Protein AF-A0AAV3B5U8-F1 (afdb_monomer_lite)

Secondary structure (DSSP, 8-state):
-HHHHHHHHHHHHHHTT-S-HHHHHHTS-HHHHHHHHHHTTTS--HHHHHHHHHHHHHHHHHHHHH--TT--GGGG-SSS---------HHHHHHHHHT-TTPPEEPTTS-EE-----------TTSS--

pLDDT: mean 79.61, std 17.75, range [38.69, 97.19]

Foldseek 3Di:
DVVVVVVVLCLVCVLVVHPDSPVVVVPDDPVRVVVVVVVCVPDPRPLVVVQLVQLVVVQVVVCVPPVDPPDDSQCSGPPNNPDPPPPDPVVVVVVVVVPDPPDFDADPVRHTDDPDDDDPDDPDPPVPDD

Sequence (130 aa):
MFDGELSFALKLAREMGRPDWRAMLAGMSSTEYADWHRFYSTHYFHDVLLDMHFSGLTYTVLSLFFSDPGMHPLDFSLLNRREADEEPEDDVLMQKAAGLAGGVRFGPDGNEVIPASPDVADMTEDDVML

InterPro domains:
  IPR009350 Minor tail T [PF06223] (29-104)
  IPR009350 Minor tail T [TIGR01715] (5-110)
  IPR043704 Tail assembly protein GT [MF_04134] (24-109)

Organism: NCBI:txid373665

Structure (mmCIF, N/CA/C/O backbone):
data_AF-A0AAV3B5U8-F1
#
_entry.id   AF-A0AAV3B5U8-F1
#
loop_
_atom_site.group_PDB
_atom_site.id
_atom_site.type_symbol
_atom_site.label_atom_id
_atom_site.label_alt_id
_atom_site.label_comp_id
_atom_site.label_asym_id
_atom_site.label_entity_id
_atom_site.label_seq_id
_atom_site.pdbx_PDB_ins_code
_atom_site.Cartn_x
_atom_site.Cartn_y
_atom_site.Cartn_z
_atom_site.occupancy
_atom_site.B_iso_or_equiv
_atom_site.auth_seq_id
_atom_site.auth_comp_id
_atom_site.auth_asym_id
_atom_site.auth_atom_id
_atom_site.pdbx_PDB_model_num
ATOM 1 N N . MET A 1 1 ? -2.042 -17.313 -9.939 1.00 46.88 1 MET A N 1
ATOM 2 C CA . MET A 1 1 ? -0.580 -17.413 -9.714 1.00 46.88 1 MET A CA 1
ATOM 3 C C . MET A 1 1 ? 0.142 -16.110 -10.063 1.00 46.88 1 MET A C 1
ATOM 5 O O . MET A 1 1 ? 0.890 -15.639 -9.226 1.00 46.88 1 MET A O 1
ATOM 9 N N . PHE A 1 2 ? -0.129 -15.479 -11.216 1.00 52.94 2 PHE A N 1
ATOM 10 C CA . PHE A 1 2 ? 0.544 -14.234 -11.648 1.00 52.94 2 PHE A CA 1
ATOM 11 C C . PHE A 1 2 ? 0.200 -12.952 -10.861 1.00 52.94 2 PHE A C 1
ATOM 13 O O . PHE A 1 2 ? 0.948 -11.982 -10.927 1.00 52.94 2 PHE A O 1
ATOM 20 N N . ASP A 1 3 ? -0.898 -12.939 -10.103 1.00 70.12 3 ASP A N 1
ATOM 21 C CA . ASP A 1 3 ? -1.348 -11.749 -9.359 1.00 70.12 3 ASP A CA 1
ATOM 22 C C . ASP A 1 3 ? -0.384 -11.361 -8.212 1.00 70.12 3 ASP A C 1
ATOM 24 O O . ASP A 1 3 ? -0.079 -10.192 -7.964 1.00 70.12 3 ASP A O 1
ATOM 28 N N . GLY A 1 4 ? 0.211 -12.367 -7.559 1.00 84.44 4 GLY A N 1
ATOM 29 C CA . GLY A 1 4 ? 1.173 -12.162 -6.470 1.00 84.44 4 GLY A CA 1
ATOM 30 C C . GLY A 1 4 ? 2.503 -11.552 -6.929 1.00 84.44 4 GLY A C 1
ATOM 31 O O . GLY A 1 4 ? 3.045 -10.675 -6.263 1.00 84.44 4 GLY A O 1
ATOM 32 N N . GLU A 1 5 ? 3.020 -11.969 -8.087 1.00 91.69 5 GLU A N 1
ATOM 33 C CA . GLU A 1 5 ? 4.291 -11.445 -8.607 1.00 91.69 5 GLU A CA 1
ATOM 34 C C . GLU A 1 5 ? 4.150 -10.021 -9.143 1.00 91.69 5 GLU A C 1
ATOM 36 O O . GLU A 1 5 ? 5.004 -9.173 -8.880 1.00 91.69 5 GLU A O 1
ATOM 41 N N . LEU A 1 6 ? 3.058 -9.734 -9.859 1.00 91.62 6 LEU A N 1
ATOM 42 C CA . LEU A 1 6 ? 2.796 -8.388 -10.361 1.00 91.62 6 LEU A CA 1
ATOM 43 C C . LEU A 1 6 ? 2.601 -7.401 -9.206 1.00 91.62 6 LEU A C 1
ATOM 45 O O . LEU A 1 6 ? 3.189 -6.319 -9.212 1.00 91.62 6 LEU A O 1
ATOM 49 N N . SER A 1 7 ? 1.812 -7.775 -8.196 1.00 89.75 7 SER A N 1
ATOM 50 C CA . SER A 1 7 ? 1.604 -6.928 -7.018 1.00 89.75 7 SER A CA 1
ATOM 51 C C . SER A 1 7 ? 2.902 -6.686 -6.243 1.00 89.75 7 SER A C 1
ATOM 53 O O . SER A 1 7 ? 3.145 -5.559 -5.806 1.00 89.75 7 SER A O 1
ATOM 55 N N . PHE A 1 8 ? 3.778 -7.690 -6.129 1.00 93.00 8 PHE A N 1
ATOM 56 C CA . PHE A 1 8 ? 5.111 -7.511 -5.556 1.00 93.00 8 PHE A CA 1
ATOM 57 C C . PHE A 1 8 ? 5.961 -6.530 -6.374 1.00 93.00 8 PHE A C 1
ATOM 59 O O . PHE A 1 8 ? 6.506 -5.580 -5.811 1.00 93.00 8 PHE A O 1
ATOM 66 N N . ALA A 1 9 ? 6.033 -6.703 -7.696 1.00 94.25 9 ALA A N 1
ATOM 67 C CA . ALA A 1 9 ? 6.808 -5.826 -8.571 1.00 94.25 9 ALA A CA 1
ATOM 68 C C . ALA A 1 9 ? 6.333 -4.365 -8.512 1.00 94.25 9 ALA A C 1
ATOM 70 O O . ALA A 1 9 ? 7.154 -3.447 -8.491 1.00 94.25 9 ALA A O 1
ATOM 71 N N . LEU A 1 10 ? 5.017 -4.142 -8.438 1.00 92.56 10 LEU A N 1
ATOM 72 C CA . LEU A 1 10 ? 4.430 -2.812 -8.272 1.00 92.56 10 LEU A CA 1
ATOM 73 C C . LEU A 1 10 ? 4.788 -2.189 -6.914 1.00 92.56 10 LEU A C 1
ATOM 75 O O . LEU A 1 10 ? 5.186 -1.023 -6.863 1.00 92.56 10 LEU A O 1
ATOM 79 N N . LYS A 1 11 ? 4.696 -2.961 -5.821 1.00 92.50 11 LYS A N 1
ATOM 80 C CA . LYS A 1 11 ? 5.088 -2.503 -4.476 1.00 92.50 11 LYS A CA 1
ATOM 81 C C . LYS A 1 11 ? 6.571 -2.140 -4.424 1.00 92.50 11 LYS A C 1
ATOM 83 O O . LYS A 1 11 ? 6.906 -1.055 -3.954 1.00 92.50 11 LYS A O 1
ATOM 88 N N . LEU A 1 12 ? 7.429 -2.992 -4.985 1.00 95.25 12 LEU A N 1
ATOM 89 C CA . LEU A 1 12 ? 8.869 -2.764 -5.071 1.00 95.25 12 LEU A CA 1
ATOM 90 C C . LEU A 1 12 ? 9.210 -1.530 -5.916 1.00 95.25 12 LEU A C 1
ATOM 92 O O . LEU A 1 12 ? 10.042 -0.724 -5.513 1.00 95.25 12 LEU A O 1
ATOM 96 N N . ALA A 1 13 ? 8.543 -1.331 -7.056 1.00 94.88 13 ALA A N 1
ATOM 97 C CA . ALA A 1 13 ? 8.769 -0.157 -7.898 1.00 94.88 13 ALA A CA 1
ATOM 98 C C . ALA A 1 13 ? 8.460 1.148 -7.168 1.00 94.88 13 ALA A C 1
ATOM 100 O O . ALA A 1 13 ? 9.267 2.082 -7.188 1.00 94.88 13 ALA A O 1
ATOM 101 N N . ARG A 1 14 ? 7.334 1.187 -6.453 1.00 92.25 14 ARG A N 1
ATOM 102 C CA . ARG A 1 14 ? 6.967 2.345 -5.642 1.00 92.25 14 ARG A CA 1
ATOM 103 C C . ARG A 1 14 ? 7.952 2.578 -4.495 1.00 92.25 14 ARG A C 1
ATOM 105 O O . ARG A 1 14 ? 8.320 3.724 -4.264 1.00 92.25 14 ARG A O 1
ATOM 112 N N . GLU A 1 15 ? 8.406 1.521 -3.825 1.00 94.88 15 GLU A N 1
ATOM 113 C CA . GLU A 1 15 ? 9.418 1.600 -2.761 1.00 94.88 15 GLU A CA 1
ATOM 114 C C . GLU A 1 15 ? 10.736 2.214 -3.266 1.00 94.88 15 GLU A C 1
ATOM 116 O O . GLU A 1 15 ? 11.355 3.032 -2.592 1.00 94.88 15 GLU A O 1
ATOM 121 N N . MET A 1 16 ? 11.119 1.897 -4.506 1.00 93.12 16 MET A N 1
ATOM 122 C CA . MET A 1 16 ? 12.298 2.453 -5.182 1.00 93.12 16 MET A CA 1
ATOM 123 C C . MET A 1 16 ? 12.061 3.846 -5.799 1.00 93.12 16 MET A C 1
ATOM 125 O O . MET A 1 16 ? 12.936 4.374 -6.492 1.00 93.12 16 MET A O 1
ATOM 129 N N . GLY A 1 17 ? 10.874 4.437 -5.616 1.00 92.25 17 GLY A N 1
ATOM 130 C CA . GLY A 1 1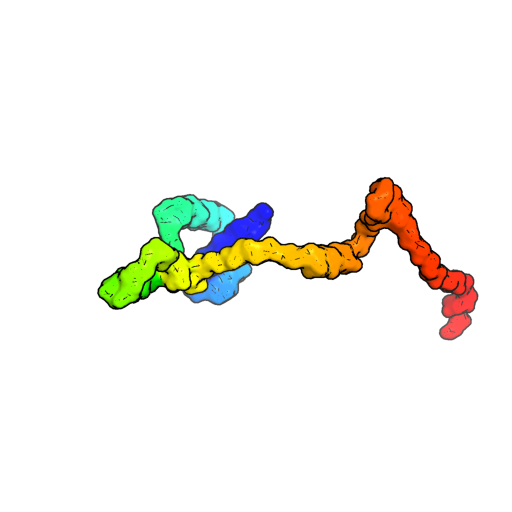7 ? 10.499 5.726 -6.205 1.00 92.25 17 GLY A CA 1
ATOM 131 C C . GLY A 1 17 ? 10.409 5.708 -7.737 1.00 92.25 17 GLY A C 1
ATOM 132 O O . GLY A 1 17 ? 10.601 6.740 -8.381 1.00 92.25 17 GLY A O 1
ATOM 133 N N . ARG A 1 18 ? 10.164 4.538 -8.341 1.00 93.31 18 ARG A N 1
ATOM 134 C CA . ARG A 1 18 ? 10.069 4.343 -9.793 1.00 93.31 18 ARG A CA 1
ATOM 135 C C . ARG A 1 18 ? 8.600 4.175 -10.212 1.00 93.31 18 ARG A C 1
ATOM 137 O O . ARG A 1 18 ? 7.980 3.193 -9.813 1.00 93.31 18 ARG A O 1
ATOM 144 N N . PRO A 1 19 ? 8.040 5.067 -11.050 1.00 88.38 19 PRO A N 1
ATOM 145 C CA . PRO A 1 19 ? 6.674 4.901 -11.556 1.00 88.38 19 PRO A CA 1
ATOM 146 C C . PRO A 1 19 ? 6.559 3.752 -12.576 1.00 88.38 19 PRO A C 1
ATOM 148 O O . PRO A 1 19 ? 5.531 3.083 -12.641 1.00 88.38 19 PRO A O 1
ATOM 151 N N . ASP A 1 20 ? 7.631 3.473 -13.327 1.00 93.94 20 ASP A N 1
ATOM 152 C CA . ASP A 1 20 ? 7.651 2.449 -14.375 1.00 93.94 20 ASP A CA 1
ATOM 153 C C . ASP A 1 20 ? 8.268 1.131 -13.882 1.00 93.94 20 ASP A C 1
ATOM 155 O O . ASP A 1 20 ? 9.463 0.867 -14.057 1.00 93.94 20 ASP A O 1
ATOM 159 N N . TRP A 1 21 ? 7.436 0.256 -13.306 1.00 94.00 21 TRP A N 1
ATOM 160 C CA . TRP A 1 21 ? 7.876 -1.050 -12.790 1.00 94.00 21 TRP A CA 1
ATOM 161 C C . TRP A 1 21 ? 8.524 -1.935 -13.868 1.00 94.00 21 TRP A C 1
ATOM 163 O O . TRP A 1 21 ? 9.491 -2.639 -13.594 1.00 94.00 21 TRP A O 1
ATOM 173 N N . ARG A 1 22 ? 8.049 -1.857 -15.120 1.00 95.19 22 ARG A N 1
ATOM 174 C CA . ARG A 1 22 ? 8.594 -2.633 -16.250 1.00 95.19 22 ARG A CA 1
ATOM 175 C C . ARG A 1 22 ? 10.036 -2.250 -16.565 1.00 95.19 22 ARG A C 1
ATOM 177 O O . ARG A 1 22 ? 10.869 -3.125 -16.773 1.00 95.19 22 ARG A O 1
ATOM 184 N N . ALA A 1 23 ? 10.324 -0.949 -16.601 1.00 94.88 23 ALA A N 1
ATOM 185 C CA . ALA A 1 23 ? 11.668 -0.441 -16.858 1.00 94.88 23 ALA A CA 1
ATOM 186 C C . ALA A 1 23 ? 12.607 -0.746 -15.683 1.00 94.88 23 ALA A C 1
ATOM 188 O O . ALA A 1 23 ? 13.763 -1.098 -15.903 1.00 94.88 23 ALA A O 1
ATOM 189 N N . MET A 1 24 ? 12.096 -0.673 -14.447 1.00 94.88 24 MET A N 1
ATOM 190 C CA . MET A 1 24 ? 12.838 -1.104 -13.262 1.00 94.88 24 MET A CA 1
ATOM 191 C C . MET A 1 24 ? 13.232 -2.582 -13.357 1.00 94.88 24 MET A C 1
ATOM 193 O O . MET A 1 24 ? 14.408 -2.894 -13.206 1.00 94.88 24 MET A O 1
ATOM 197 N N . LEU A 1 25 ? 12.282 -3.477 -13.652 1.00 94.50 25 LEU A N 1
ATOM 198 C CA . LEU A 1 25 ? 12.569 -4.908 -13.769 1.00 94.50 25 LEU A CA 1
ATOM 199 C C . LEU A 1 25 ? 13.513 -5.224 -14.930 1.00 94.50 25 LEU A C 1
ATOM 201 O O . LEU A 1 25 ? 14.398 -6.054 -14.775 1.00 94.50 25 LEU A O 1
ATOM 205 N N . ALA A 1 26 ? 13.365 -4.554 -16.075 1.00 94.69 26 ALA A N 1
ATOM 206 C CA . ALA A 1 26 ? 14.257 -4.755 -17.218 1.00 94.69 26 ALA A CA 1
ATOM 207 C C . ALA A 1 26 ? 15.717 -4.369 -16.914 1.00 94.69 26 ALA A C 1
ATOM 209 O O . ALA A 1 26 ? 16.634 -4.914 -17.523 1.00 94.69 26 ALA A O 1
ATOM 210 N N . GLY A 1 27 ? 15.930 -3.429 -15.988 1.00 93.00 27 GLY A N 1
ATOM 211 C CA . GLY A 1 27 ? 17.257 -3.033 -15.515 1.00 93.00 27 GLY A CA 1
ATOM 212 C C . GLY A 1 27 ? 17.786 -3.855 -14.336 1.00 93.00 27 GLY A C 1
ATOM 213 O O . GLY A 1 27 ? 18.941 -3.673 -13.964 1.00 93.00 27 GLY A O 1
ATOM 214 N N . MET A 1 28 ? 16.967 -4.730 -13.747 1.00 95.00 28 MET A N 1
ATOM 215 C CA . MET A 1 28 ? 17.298 -5.516 -12.561 1.00 95.00 28 MET A CA 1
ATOM 216 C C . MET A 1 28 ? 17.696 -6.938 -12.960 1.00 95.00 28 MET A C 1
ATOM 218 O O . MET A 1 28 ? 17.059 -7.571 -13.802 1.00 95.00 28 MET A O 1
ATOM 222 N N . SER A 1 29 ? 18.753 -7.469 -12.345 1.00 96.00 29 SER A N 1
ATOM 223 C CA . SER A 1 29 ? 19.116 -8.874 -12.564 1.00 96.00 29 SER A CA 1
ATOM 224 C C . SER A 1 29 ? 18.115 -9.815 -11.881 1.00 96.00 29 SER A C 1
ATOM 226 O O . SER A 1 29 ? 17.509 -9.470 -10.866 1.00 96.00 29 SER A O 1
ATOM 228 N N . SER A 1 30 ? 17.957 -11.039 -12.392 1.00 93.00 30 SER A N 1
ATOM 229 C CA . SER A 1 30 ? 17.057 -12.027 -11.777 1.00 93.00 30 SER A CA 1
ATOM 230 C C . SER A 1 30 ? 17.468 -12.403 -10.349 1.00 93.00 30 SER A C 1
ATOM 232 O O . SER A 1 30 ? 16.604 -12.643 -9.509 1.00 93.00 30 SER A O 1
ATOM 234 N N . THR A 1 31 ? 18.772 -12.419 -10.056 1.00 96.38 31 THR A N 1
ATOM 235 C CA . THR A 1 31 ? 19.304 -12.651 -8.705 1.00 96.38 31 THR A CA 1
ATOM 236 C C . THR A 1 31 ? 18.966 -11.503 -7.767 1.00 96.38 31 THR A C 1
ATOM 238 O O . THR A 1 31 ? 18.498 -11.746 -6.664 1.00 96.38 31 THR A O 1
ATOM 241 N N . GLU A 1 32 ? 19.116 -10.260 -8.227 1.00 96.25 32 GLU A N 1
ATOM 242 C CA . GLU A 1 32 ? 18.763 -9.078 -7.436 1.00 96.25 32 GLU A CA 1
ATOM 243 C C . GLU A 1 32 ? 17.261 -9.041 -7.126 1.00 96.25 32 GLU A C 1
ATOM 245 O O . GLU A 1 32 ? 16.867 -8.797 -5.989 1.00 96.25 32 GLU A O 1
ATOM 250 N N . TYR A 1 33 ? 16.408 -9.363 -8.101 1.00 94.88 33 TYR A N 1
ATOM 251 C CA . TYR A 1 33 ? 14.968 -9.466 -7.869 1.00 94.88 33 TYR A CA 1
ATOM 252 C C . TYR A 1 33 ? 14.616 -10.564 -6.848 1.00 94.88 33 TYR A C 1
ATOM 254 O O . TYR A 1 33 ? 13.790 -10.348 -5.959 1.00 94.88 33 TYR A O 1
ATOM 262 N N . ALA A 1 34 ? 15.268 -11.728 -6.930 1.00 95.06 34 ALA A N 1
ATOM 263 C CA . ALA A 1 34 ? 15.086 -12.808 -5.961 1.00 95.06 34 ALA A CA 1
ATOM 264 C C . ALA A 1 34 ? 15.560 -12.414 -4.548 1.00 95.06 34 ALA A C 1
ATOM 266 O O . ALA A 1 34 ? 14.915 -12.771 -3.558 1.00 95.06 34 ALA A O 1
ATOM 267 N N . ASP A 1 35 ? 16.640 -11.639 -4.445 1.00 97.19 35 ASP A N 1
ATOM 268 C CA . ASP A 1 35 ? 17.132 -11.111 -3.174 1.00 97.19 35 ASP A CA 1
ATOM 269 C C . ASP A 1 35 ? 16.132 -10.132 -2.551 1.00 97.19 35 ASP A C 1
ATOM 271 O O . ASP A 1 35 ? 15.828 -10.247 -1.361 1.00 97.19 35 ASP A O 1
ATOM 275 N N . TRP A 1 36 ? 15.534 -9.235 -3.345 1.00 96.25 36 TRP A N 1
ATOM 276 C CA . TRP A 1 36 ? 14.453 -8.363 -2.873 1.00 96.25 36 TRP A CA 1
ATOM 277 C C . TRP A 1 36 ? 13.244 -9.159 -2.386 1.00 96.25 36 TRP A C 1
ATOM 279 O O . TRP A 1 36 ? 12.684 -8.846 -1.334 1.00 96.25 36 TRP A O 1
ATOM 289 N N . HIS A 1 37 ? 12.867 -10.220 -3.100 1.00 94.69 37 HIS A N 1
ATOM 290 C CA . HIS A 1 37 ? 11.782 -11.103 -2.678 1.00 94.69 37 HIS A CA 1
ATOM 291 C C . HIS A 1 37 ? 12.081 -11.766 -1.325 1.00 94.69 37 HIS A C 1
ATOM 293 O O . HIS A 1 37 ? 11.211 -11.863 -0.458 1.00 94.69 37 HIS A O 1
ATOM 299 N N . ARG A 1 38 ? 13.330 -12.191 -1.099 1.00 95.69 38 ARG A N 1
ATOM 300 C CA . ARG A 1 38 ? 13.759 -12.737 0.192 1.00 95.69 38 ARG A CA 1
ATOM 301 C C . ARG A 1 38 ? 13.765 -11.667 1.281 1.00 95.69 38 ARG A C 1
ATOM 303 O O . ARG A 1 38 ? 13.298 -11.938 2.383 1.00 95.69 38 ARG A O 1
ATOM 310 N N . PHE A 1 39 ? 14.248 -10.465 0.986 1.00 96.12 39 PHE A N 1
ATOM 311 C CA . PHE A 1 39 ? 14.297 -9.353 1.933 1.00 96.12 39 PHE A CA 1
ATOM 312 C C . PHE A 1 39 ? 12.896 -8.968 2.433 1.00 96.12 39 PHE A C 1
ATOM 314 O O . PHE A 1 39 ? 12.655 -8.946 3.641 1.00 96.12 39 PHE A O 1
ATOM 321 N N . TYR A 1 40 ? 11.948 -8.758 1.520 1.00 94.81 40 TYR A N 1
ATOM 322 C CA . TYR A 1 40 ? 10.571 -8.369 1.849 1.00 94.81 40 TYR A CA 1
ATOM 323 C C . TYR A 1 40 ? 9.681 -9.528 2.327 1.00 94.81 40 TYR A C 1
ATOM 325 O O . TYR A 1 40 ? 8.517 -9.319 2.651 1.00 94.81 40 TYR A O 1
ATOM 333 N N . SER A 1 41 ? 10.217 -10.747 2.452 1.00 91.50 41 SER A N 1
ATOM 334 C CA . SER A 1 41 ? 9.522 -11.831 3.162 1.00 91.50 41 SER A CA 1
ATOM 335 C C . SER A 1 41 ? 9.467 -11.614 4.680 1.00 91.50 41 SER A C 1
ATOM 337 O O . SER A 1 41 ? 8.582 -12.143 5.348 1.00 91.50 41 SER A O 1
ATOM 339 N N . THR A 1 42 ? 10.397 -10.822 5.227 1.00 94.25 42 THR A N 1
ATOM 340 C CA . THR A 1 42 ? 10.472 -10.490 6.661 1.00 94.25 42 THR A CA 1
ATOM 341 C C . THR A 1 42 ? 10.415 -8.990 6.936 1.00 94.25 42 THR A C 1
ATOM 343 O O . THR A 1 42 ? 10.356 -8.587 8.095 1.00 94.25 42 THR A O 1
ATOM 346 N N . HIS A 1 43 ? 10.465 -8.164 5.893 1.00 93.88 43 HIS A N 1
ATOM 347 C CA . HIS A 1 43 ? 10.381 -6.712 5.987 1.00 93.88 43 HIS A CA 1
ATOM 348 C C . HIS A 1 43 ? 9.101 -6.240 5.315 1.00 93.88 43 HIS A C 1
ATOM 350 O O . HIS A 1 43 ? 8.733 -6.722 4.248 1.00 93.88 43 HIS A O 1
ATOM 356 N N . TYR A 1 44 ? 8.435 -5.276 5.936 1.00 91.81 44 TYR A N 1
ATOM 357 C CA . TYR A 1 44 ? 7.258 -4.655 5.352 1.00 91.81 44 TYR A CA 1
ATOM 358 C C . TYR A 1 44 ? 7.669 -3.519 4.414 1.00 91.81 44 TYR A C 1
ATOM 360 O O . TYR A 1 44 ? 8.621 -2.790 4.695 1.00 91.81 44 TYR A O 1
ATOM 368 N N . PHE A 1 45 ? 6.927 -3.361 3.317 1.00 94.31 45 PHE A N 1
ATOM 369 C CA . PHE A 1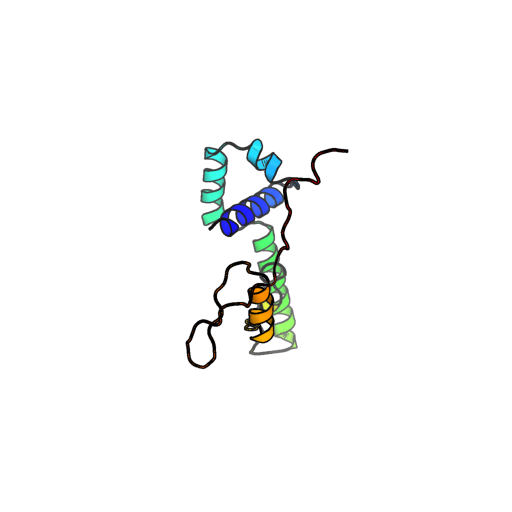 45 ? 7.013 -2.166 2.478 1.00 94.31 45 PHE A CA 1
ATOM 370 C C . PHE A 1 45 ? 6.591 -0.924 3.268 1.00 94.31 45 PHE A C 1
ATOM 372 O O . PHE A 1 45 ? 5.771 -1.004 4.193 1.00 94.31 45 PHE A O 1
ATOM 379 N N . HIS A 1 46 ? 7.145 0.231 2.902 1.00 93.81 46 HIS A N 1
ATOM 380 C CA . HIS A 1 46 ? 6.952 1.463 3.657 1.00 93.81 46 HIS A CA 1
ATOM 381 C C . HIS A 1 46 ? 5.487 1.909 3.704 1.00 93.81 46 HIS A C 1
ATOM 383 O O . HIS A 1 46 ? 4.998 2.354 4.740 1.00 93.81 46 HIS A O 1
ATOM 389 N N . ASP A 1 47 ? 4.763 1.753 2.601 1.00 90.88 47 ASP A N 1
ATOM 390 C CA . ASP A 1 47 ? 3.350 2.110 2.519 1.00 90.88 47 ASP A CA 1
ATOM 391 C C . ASP A 1 47 ? 2.475 1.244 3.433 1.00 90.88 47 ASP A C 1
ATOM 393 O O . ASP A 1 47 ? 1.573 1.766 4.079 1.00 90.88 47 ASP A O 1
ATOM 397 N N . VAL A 1 48 ? 2.769 -0.056 3.531 1.00 91.00 48 VAL A N 1
ATOM 398 C CA . VAL A 1 48 ? 2.042 -0.991 4.397 1.00 91.00 48 VAL A CA 1
ATOM 399 C C . VAL A 1 48 ? 2.266 -0.631 5.864 1.00 91.00 48 VAL A C 1
ATOM 401 O O . VAL A 1 48 ? 1.322 -0.626 6.652 1.00 91.00 48 VAL A O 1
ATOM 404 N N . LEU A 1 49 ? 3.502 -0.275 6.230 1.00 93.06 49 LEU A N 1
ATOM 405 C CA . LEU A 1 49 ? 3.821 0.216 7.572 1.00 93.06 49 LEU A CA 1
ATOM 406 C C . LEU A 1 49 ? 3.075 1.514 7.884 1.00 93.06 49 LEU A C 1
ATOM 408 O O . LEU A 1 49 ? 2.454 1.624 8.941 1.00 93.06 49 LEU A O 1
ATOM 412 N N . LEU A 1 50 ? 3.117 2.490 6.972 1.00 94.25 50 LEU A N 1
ATOM 413 C CA . LEU A 1 50 ? 2.414 3.761 7.140 1.00 94.25 50 LEU A CA 1
ATOM 414 C C . LEU A 1 50 ? 0.910 3.563 7.299 1.00 94.25 50 LEU A C 1
ATOM 416 O O . LEU A 1 50 ? 0.310 4.182 8.174 1.00 94.25 50 LEU A O 1
ATOM 420 N N . ASP A 1 51 ? 0.316 2.692 6.491 1.00 94.25 51 ASP A N 1
ATOM 421 C CA . ASP A 1 51 ? -1.106 2.394 6.555 1.00 94.25 51 ASP A CA 1
ATOM 422 C C . ASP A 1 51 ? -1.496 1.740 7.884 1.00 94.25 51 ASP A C 1
ATOM 424 O O . ASP A 1 51 ? -2.461 2.160 8.516 1.00 94.25 51 ASP A O 1
ATOM 428 N N . MET A 1 52 ? -0.696 0.788 8.372 1.00 94.19 52 MET A N 1
ATOM 429 C CA . MET A 1 52 ? -0.899 0.174 9.687 1.00 94.19 52 MET A CA 1
ATOM 430 C C . MET A 1 52 ? -0.806 1.205 10.822 1.00 94.19 52 MET A C 1
ATOM 432 O O . MET A 1 52 ? -1.603 1.180 11.762 1.00 94.19 52 MET A O 1
ATOM 436 N N . HIS A 1 53 ? 0.161 2.123 10.752 1.00 95.38 53 HIS A N 1
ATOM 437 C CA . HIS A 1 53 ? 0.300 3.189 11.742 1.00 95.38 53 HIS A CA 1
ATOM 438 C C . HIS A 1 53 ? -0.863 4.179 11.683 1.00 95.3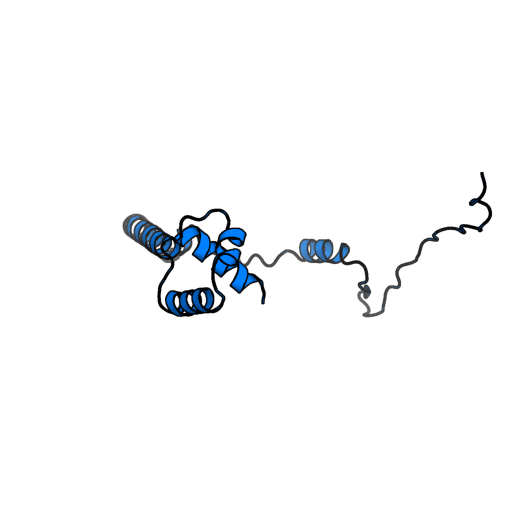8 53 HIS A C 1
ATOM 440 O O . HIS A 1 53 ? -1.387 4.563 12.728 1.00 95.38 53 HIS A O 1
ATOM 446 N N . PHE A 1 54 ? -1.282 4.572 10.481 1.00 96.00 54 PHE A N 1
ATOM 447 C CA . PHE A 1 54 ? -2.420 5.457 10.268 1.00 96.00 54 PHE A CA 1
ATOM 448 C C . PHE A 1 54 ? -3.715 4.838 10.798 1.00 96.00 54 PHE A C 1
ATOM 450 O O . PHE A 1 54 ? -4.440 5.471 11.571 1.00 96.00 54 PHE A O 1
ATOM 457 N N . SER A 1 55 ? -3.985 3.590 10.426 1.00 95.62 55 SER A N 1
ATOM 458 C CA . SER A 1 55 ? -5.210 2.892 10.791 1.00 95.62 55 SER A CA 1
ATOM 459 C C . SER A 1 55 ? -5.267 2.611 12.295 1.00 95.62 55 SER A C 1
ATOM 461 O O . SER A 1 55 ? -6.273 2.898 12.945 1.00 95.62 55 SER A O 1
ATOM 463 N N . GLY A 1 56 ? -4.148 2.179 12.890 1.00 94.62 56 GLY A N 1
ATOM 464 C CA . GLY A 1 56 ? -4.011 1.994 14.333 1.00 94.62 56 GLY A CA 1
ATOM 465 C C . GLY A 1 56 ? -4.177 3.297 15.116 1.00 94.62 56 GLY A C 1
ATOM 466 O O . GLY A 1 56 ? -4.885 3.331 16.124 1.00 94.62 56 GLY A O 1
ATOM 467 N N . LEU A 1 57 ? -3.586 4.397 14.644 1.00 96.12 57 LEU A N 1
ATOM 468 C CA . LEU A 1 57 ? -3.754 5.705 15.277 1.00 96.12 57 LEU A CA 1
ATOM 469 C C . LEU A 1 57 ? -5.211 6.173 15.202 1.00 96.12 57 LEU A C 1
ATOM 471 O O . LEU A 1 57 ? -5.776 6.578 16.213 1.00 96.12 57 LEU A O 1
ATOM 475 N N . THR A 1 58 ? -5.849 6.054 14.041 1.00 95.00 58 THR A N 1
ATOM 476 C CA . THR A 1 58 ? -7.256 6.435 13.852 1.00 95.00 58 THR A CA 1
ATOM 477 C C . THR A 1 58 ? -8.175 5.629 14.766 1.00 95.00 58 THR A C 1
ATOM 479 O O . THR A 1 58 ? -8.996 6.200 15.485 1.00 95.00 58 THR A O 1
ATOM 482 N N . TYR A 1 59 ? -7.965 4.313 14.820 1.00 94.75 59 TYR A N 1
ATOM 483 C CA . TYR A 1 59 ? -8.683 3.417 15.718 1.00 94.75 59 TYR A CA 1
ATOM 484 C C . TYR A 1 59 ? -8.520 3.814 17.183 1.00 94.75 59 TYR A C 1
ATOM 486 O O . TYR A 1 59 ? -9.514 3.924 17.896 1.00 94.75 59 TYR A O 1
ATOM 494 N N . THR A 1 60 ? -7.291 4.056 17.648 1.00 94.69 60 THR A N 1
ATOM 495 C CA . THR A 1 60 ? -7.059 4.432 19.053 1.00 94.69 60 THR A CA 1
ATOM 496 C C . THR A 1 60 ? -7.740 5.750 19.408 1.00 94.69 60 THR A C 1
ATOM 498 O O . THR A 1 60 ? -8.398 5.823 20.443 1.00 94.69 60 THR A O 1
ATOM 501 N N . VAL A 1 61 ? -7.660 6.762 18.537 1.00 94.81 61 VAL A N 1
ATOM 502 C CA . VAL A 1 61 ? -8.330 8.054 18.740 1.00 94.81 61 VAL A CA 1
ATOM 503 C C . VAL A 1 61 ? -9.843 7.874 18.822 1.00 94.81 61 VAL A C 1
ATOM 505 O O . VAL A 1 61 ? -10.454 8.344 19.776 1.00 94.81 61 VAL A O 1
ATOM 508 N N . LEU A 1 62 ? -10.458 7.168 17.872 1.00 93.88 62 LEU A N 1
ATOM 509 C CA . LEU A 1 62 ? -11.912 6.985 17.850 1.00 93.88 62 LEU A CA 1
ATOM 510 C C . LEU A 1 62 ? -12.406 6.069 18.976 1.00 93.88 62 LEU A C 1
ATOM 512 O O . LEU A 1 62 ? -13.478 6.314 19.529 1.00 93.88 62 LEU A O 1
ATOM 516 N N . SER A 1 63 ? -11.607 5.082 19.390 1.00 92.25 63 SER A N 1
ATOM 517 C CA . SER A 1 63 ? -11.963 4.158 20.478 1.00 92.25 63 SER A CA 1
ATOM 518 C C . SER A 1 63 ? -12.163 4.903 21.793 1.00 92.25 63 SER A C 1
ATOM 520 O O . SER A 1 63 ? -13.060 4.564 22.562 1.00 92.25 63 SER A O 1
ATOM 522 N N . LEU A 1 64 ? -11.366 5.952 22.027 1.00 92.44 64 LEU A N 1
ATOM 523 C CA . LEU A 1 64 ? -11.468 6.796 23.219 1.00 92.44 64 LEU A CA 1
ATOM 524 C C . LEU A 1 64 ? -12.799 7.558 23.297 1.00 92.44 64 LEU A C 1
ATOM 526 O O . LEU A 1 64 ? -13.262 7.838 24.400 1.00 92.44 64 LEU A O 1
ATOM 530 N N . PHE A 1 65 ? -13.409 7.898 22.158 1.00 90.62 65 PHE A N 1
ATOM 531 C CA . PHE A 1 65 ? -14.642 8.691 22.112 1.00 90.62 65 PHE A CA 1
ATOM 532 C C . PHE A 1 65 ? -15.904 7.847 21.930 1.00 90.62 65 PHE A C 1
ATOM 534 O O . PHE A 1 65 ? -16.935 8.175 22.514 1.00 90.62 65 PHE A O 1
ATOM 541 N N . PHE A 1 66 ? -15.842 6.783 21.125 1.00 84.69 66 PHE A N 1
ATOM 542 C CA . PHE A 1 66 ? -17.037 6.095 20.630 1.00 84.69 66 PHE A CA 1
ATOM 543 C C . PHE A 1 66 ? -17.286 4.718 21.261 1.00 84.69 66 PHE A C 1
ATOM 545 O O . PHE A 1 66 ? -18.410 4.239 21.166 1.00 84.69 66 PHE A O 1
ATOM 552 N N . SER A 1 67 ? -16.302 4.116 21.954 1.00 77.88 67 SER A N 1
ATOM 553 C CA . SER A 1 67 ? -16.425 2.820 22.666 1.00 77.88 67 SER A CA 1
ATOM 554 C C . SER A 1 67 ? -17.227 1.746 21.906 1.00 77.88 67 SER A C 1
ATOM 556 O O . SER A 1 67 ? -18.001 1.001 22.507 1.00 77.88 67 SER A O 1
ATOM 558 N N . ASP A 1 68 ? -17.064 1.679 20.583 1.00 86.94 68 ASP A N 1
ATOM 559 C CA . ASP A 1 68 ? -17.736 0.695 19.737 1.00 86.94 68 ASP A CA 1
ATOM 560 C C . ASP A 1 68 ? -17.019 -0.667 19.844 1.00 86.94 68 ASP A C 1
ATOM 562 O O . ASP A 1 68 ? -15.847 -0.761 19.467 1.00 86.94 68 ASP A O 1
ATOM 566 N N . PRO A 1 69 ? -17.681 -1.728 20.351 1.00 83.06 69 PRO A N 1
ATOM 567 C CA . PRO A 1 69 ? -17.081 -3.054 20.493 1.00 83.06 69 PRO A CA 1
ATOM 568 C C . PRO A 1 69 ? -16.833 -3.772 19.157 1.00 83.06 69 PRO A C 1
ATOM 570 O O . PRO A 1 69 ? -16.120 -4.774 19.147 1.00 83.06 69 PRO A O 1
ATOM 573 N N . GLY A 1 70 ? -17.432 -3.308 18.055 1.00 88.25 70 GLY A N 1
ATOM 574 C CA . GLY A 1 70 ? -17.243 -3.875 16.717 1.00 88.25 70 GLY A CA 1
ATOM 575 C C . GLY A 1 70 ? -16.122 -3.223 15.909 1.00 88.25 70 GLY A C 1
ATOM 576 O O . GLY A 1 70 ? -15.770 -3.740 14.850 1.00 88.25 70 GLY A O 1
ATOM 577 N N . MET A 1 71 ? -15.561 -2.112 16.389 1.00 90.06 71 MET A N 1
ATOM 578 C CA . MET A 1 71 ? -14.578 -1.338 15.642 1.00 90.06 71 MET A CA 1
ATOM 579 C C . MET A 1 71 ? -13.222 -2.052 15.602 1.00 90.06 71 MET A C 1
ATOM 581 O O . MET A 1 71 ? -12.720 -2.521 16.624 1.00 90.06 71 MET A O 1
ATOM 585 N N . HIS A 1 72 ? -12.594 -2.095 14.429 1.00 91.00 72 HIS A N 1
ATOM 586 C CA . HIS A 1 72 ? -11.298 -2.732 14.220 1.00 91.00 72 HIS A CA 1
ATOM 587 C C . HIS A 1 72 ? -10.312 -1.776 13.523 1.00 91.00 72 HIS A C 1
ATOM 589 O O . HIS A 1 72 ? -10.713 -0.999 12.658 1.00 91.00 72 HIS A O 1
ATOM 595 N N . PRO A 1 73 ? -8.994 -1.832 13.812 1.00 90.62 73 PRO A N 1
ATOM 596 C CA . PRO A 1 73 ? -8.006 -0.996 13.124 1.00 90.62 73 PRO A CA 1
ATOM 597 C C . PRO A 1 73 ? -8.061 -1.077 11.596 1.00 90.62 73 PRO A C 1
ATOM 599 O O . PRO A 1 73 ? -7.884 -0.071 10.919 1.00 90.62 73 PRO A O 1
ATOM 602 N N . LEU A 1 74 ? -8.354 -2.260 11.047 1.00 90.94 74 LEU A N 1
ATOM 603 C CA . LEU A 1 74 ? -8.452 -2.462 9.595 1.00 90.94 74 LEU A CA 1
ATOM 604 C C . LEU A 1 74 ? -9.610 -1.697 8.940 1.00 90.94 74 LEU A C 1
ATOM 606 O O . LEU A 1 74 ? -9.537 -1.450 7.740 1.00 90.94 74 LEU A O 1
ATOM 610 N N . ASP A 1 75 ? -10.618 -1.256 9.695 1.00 90.69 75 ASP A N 1
ATOM 611 C CA . ASP A 1 75 ? -11.718 -0.444 9.154 1.00 90.69 75 ASP A CA 1
ATOM 612 C C . ASP A 1 75 ? -11.224 0.929 8.662 1.00 90.69 75 ASP A C 1
ATOM 614 O O . ASP A 1 75 ? -11.854 1.570 7.823 1.00 90.69 75 ASP A O 1
ATOM 618 N N . PHE A 1 76 ? -10.053 1.357 9.145 1.00 92.31 76 PHE A N 1
ATOM 619 C CA . PHE A 1 76 ? -9.388 2.604 8.768 1.00 92.31 76 PHE A CA 1
ATOM 620 C C . PHE A 1 76 ? -8.174 2.389 7.853 1.00 92.31 76 PHE A C 1
ATOM 622 O O . PHE A 1 76 ? -7.453 3.342 7.564 1.00 92.31 76 PHE A O 1
ATOM 629 N N . SER A 1 77 ? -7.915 1.153 7.415 1.00 92.50 77 SER A N 1
ATOM 630 C CA . SER A 1 77 ? -6.840 0.847 6.467 1.00 92.50 77 SER A CA 1
ATOM 631 C C . SER A 1 77 ? -7.191 1.381 5.074 1.00 92.50 77 SER A C 1
ATOM 633 O O . SER A 1 77 ? -8.268 1.122 4.535 1.00 92.50 77 SER A O 1
ATOM 635 N N . LEU A 1 78 ? -6.270 2.132 4.476 1.00 90.25 78 LEU A N 1
ATOM 636 C CA . LEU A 1 78 ? -6.372 2.665 3.119 1.00 90.25 78 LEU A CA 1
ATOM 637 C C . LEU A 1 78 ? -5.960 1.628 2.073 1.00 90.25 78 LEU A C 1
ATOM 639 O O . LEU A 1 78 ? -6.488 1.645 0.961 1.00 90.25 78 LEU A O 1
ATOM 643 N N . LEU A 1 79 ? -5.009 0.753 2.410 1.00 87.12 79 LEU A N 1
ATOM 644 C CA . LEU A 1 79 ? -4.432 -0.215 1.472 1.00 87.12 79 LEU A CA 1
ATOM 645 C C . LEU A 1 79 ? -5.105 -1.581 1.534 1.00 87.12 79 LEU A C 1
ATOM 647 O O . LEU A 1 79 ? -5.218 -2.255 0.515 1.00 87.12 79 LEU A O 1
ATOM 651 N N . ASN A 1 80 ? -5.539 -1.991 2.722 1.00 78.50 80 ASN A N 1
ATOM 652 C CA . ASN A 1 80 ? -6.155 -3.283 2.977 1.00 78.50 80 ASN A CA 1
ATOM 653 C C . ASN A 1 80 ? -7.609 -3.082 3.400 1.00 78.50 80 ASN A C 1
ATOM 655 O O . ASN A 1 80 ? -8.047 -3.577 4.444 1.00 78.50 80 ASN A O 1
ATOM 659 N N . ARG A 1 81 ? -8.345 -2.314 2.584 1.00 68.81 81 ARG A N 1
ATOM 660 C CA . ARG A 1 81 ? -9.783 -2.149 2.765 1.00 68.81 81 ARG A CA 1
ATOM 661 C C . ARG A 1 81 ? -10.395 -3.538 2.797 1.00 68.81 81 ARG A C 1
ATOM 663 O O . ARG A 1 81 ? -10.179 -4.329 1.883 1.00 68.81 81 ARG A O 1
ATOM 670 N N . ARG A 1 82 ? -11.150 -3.813 3.854 1.00 63.66 82 ARG A N 1
ATOM 671 C CA . ARG A 1 82 ? -11.939 -5.029 3.949 1.00 63.66 82 ARG A CA 1
ATOM 672 C C . ARG A 1 82 ? -12.878 -5.051 2.745 1.00 63.66 82 ARG A C 1
ATOM 674 O O . ARG A 1 82 ? -13.768 -4.206 2.644 1.00 63.66 82 ARG A O 1
ATOM 681 N N . GLU A 1 83 ? -12.611 -5.941 1.796 1.00 61.09 83 GLU A N 1
ATOM 682 C CA . GLU A 1 83 ? -13.584 -6.262 0.763 1.00 61.09 83 GLU A CA 1
ATOM 683 C C . GLU A 1 83 ? -14.833 -6.709 1.520 1.00 61.09 83 GLU A C 1
ATOM 685 O O . GLU A 1 83 ? -14.749 -7.519 2.447 1.00 61.09 83 GLU A O 1
ATOM 690 N N . ALA A 1 84 ? -15.970 -6.073 1.242 1.00 60.22 84 ALA A N 1
ATOM 691 C CA . ALA A 1 84 ? -17.215 -6.630 1.722 1.00 60.22 84 ALA A CA 1
ATOM 692 C C . ALA A 1 84 ? -17.280 -8.029 1.110 1.00 60.22 84 ALA A C 1
ATOM 694 O O . ALA A 1 84 ? -17.166 -8.155 -0.110 1.00 60.22 84 ALA A O 1
ATOM 695 N N . ASP A 1 85 ? -17.445 -9.056 1.940 1.00 59.09 85 ASP A N 1
ATOM 696 C CA . ASP A 1 85 ? -17.836 -10.392 1.492 1.00 59.09 85 ASP A CA 1
ATOM 697 C C . ASP A 1 85 ? -19.285 -10.334 0.952 1.00 59.09 85 ASP A C 1
ATOM 699 O O . ASP A 1 85 ? -20.150 -11.104 1.360 1.00 59.09 85 ASP A O 1
ATOM 703 N N . GLU A 1 86 ? -19.603 -9.354 0.098 1.00 64.12 86 GLU A N 1
ATOM 704 C CA . GLU A 1 86 ? -20.807 -9.366 -0.710 1.00 64.12 86 GLU A CA 1
ATOM 705 C C . GLU A 1 86 ? -20.601 -10.480 -1.721 1.00 6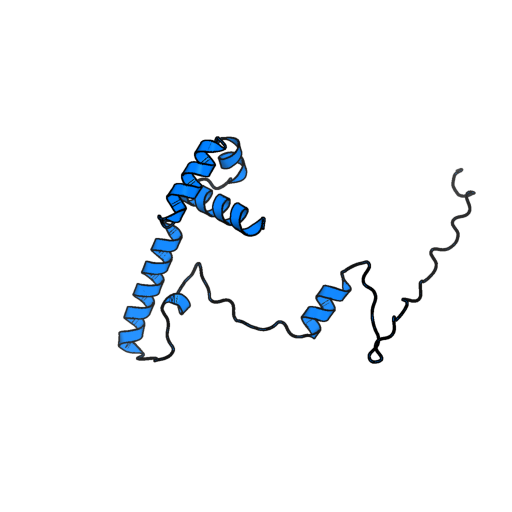4.12 86 GLU A C 1
ATOM 707 O O . GLU A 1 86 ? -19.924 -10.326 -2.740 1.00 64.12 86 GLU A O 1
ATOM 712 N N . GLU A 1 87 ? -21.154 -11.641 -1.382 1.00 69.69 87 GLU A N 1
ATOM 713 C CA . GLU A 1 87 ? -21.385 -12.699 -2.341 1.00 69.69 87 GLU A CA 1
ATOM 714 C C . GLU A 1 87 ? -22.130 -12.058 -3.522 1.00 69.69 87 GLU A C 1
ATOM 716 O O . GLU A 1 87 ? -23.220 -11.509 -3.329 1.00 69.69 87 GLU A O 1
ATOM 721 N N . PRO A 1 88 ? -21.513 -11.996 -4.716 1.00 74.06 88 PRO A N 1
ATOM 722 C CA . PRO A 1 88 ? -22.124 -11.321 -5.848 1.00 74.06 88 PRO A CA 1
ATOM 723 C C . PRO A 1 88 ? -23.476 -11.972 -6.123 1.00 74.06 88 PRO A C 1
ATOM 725 O O . PRO A 1 88 ? -23.560 -13.197 -6.202 1.00 74.06 88 PRO A O 1
ATOM 728 N N . GLU A 1 89 ? -24.522 -11.155 -6.263 1.00 80.44 89 GLU A N 1
ATOM 729 C CA . GLU A 1 89 ? -25.863 -11.659 -6.554 1.00 80.44 89 GLU A CA 1
ATOM 730 C C . GLU A 1 89 ? -25.834 -12.601 -7.768 1.00 80.44 89 GLU A C 1
ATOM 732 O O . GLU A 1 89 ? -25.107 -12.368 -8.741 1.00 80.44 89 GLU A O 1
ATOM 737 N N . ASP A 1 90 ? -26.641 -13.663 -7.716 1.00 80.88 90 ASP A N 1
ATOM 738 C CA . ASP A 1 90 ? -26.677 -14.722 -8.733 1.00 80.88 90 ASP A CA 1
ATOM 739 C C . ASP A 1 90 ? -26.908 -14.158 -10.150 1.00 80.88 90 ASP A C 1
ATOM 741 O O . ASP A 1 90 ? -26.291 -14.596 -11.120 1.00 80.88 90 ASP A O 1
ATOM 745 N N . ASP A 1 91 ? -27.683 -13.077 -10.268 1.00 82.88 91 ASP A N 1
ATOM 746 C CA . ASP A 1 91 ? -27.914 -12.366 -11.530 1.00 82.88 91 ASP A CA 1
ATOM 747 C C . ASP A 1 91 ? -26.624 -11.768 -12.123 1.00 82.88 91 ASP A C 1
ATOM 749 O O . ASP A 1 91 ? -26.384 -11.835 -13.335 1.00 82.88 91 ASP A O 1
ATOM 753 N N . VAL A 1 92 ? -25.746 -11.224 -11.274 1.00 84.12 92 VAL A N 1
ATOM 754 C CA . VAL A 1 92 ? -24.438 -10.683 -11.675 1.00 84.12 92 VAL A CA 1
ATOM 755 C C . VAL A 1 92 ? -23.509 -11.816 -12.115 1.00 84.12 92 VAL A C 1
ATOM 757 O O . VAL A 1 92 ? -22.755 -11.666 -13.086 1.00 84.12 92 VAL A O 1
ATOM 760 N N . LEU A 1 93 ? -23.577 -12.963 -11.435 1.00 83.50 93 LEU A N 1
ATOM 761 C CA . LEU A 1 93 ? -22.837 -14.170 -11.801 1.00 83.50 93 LEU A CA 1
ATOM 762 C C . LEU A 1 93 ? -23.299 -14.720 -13.160 1.00 83.50 93 LEU A C 1
ATOM 764 O O . LEU A 1 93 ? -22.463 -14.961 -14.039 1.00 83.50 93 LEU A O 1
ATOM 768 N N . MET A 1 94 ? -24.612 -14.833 -13.385 1.00 82.69 94 MET A N 1
ATOM 769 C CA . MET A 1 94 ? -25.186 -15.269 -14.662 1.00 82.69 94 MET A CA 1
ATOM 770 C C . MET A 1 94 ? -24.837 -14.315 -15.808 1.00 82.69 94 MET A C 1
ATOM 772 O O . MET A 1 94 ? -24.473 -14.765 -16.899 1.00 82.69 94 MET A O 1
ATOM 776 N N . GLN A 1 95 ? -24.891 -13.000 -15.581 1.00 79.94 95 GLN A N 1
ATOM 777 C CA . GLN A 1 95 ? -24.546 -12.011 -16.604 1.00 79.94 95 GLN A CA 1
ATOM 778 C C . GLN A 1 95 ? -23.065 -12.087 -17.003 1.00 79.94 95 GLN A C 1
ATOM 780 O O . GLN A 1 95 ? -22.746 -12.018 -18.192 1.00 79.94 95 GLN A O 1
ATOM 785 N N . LYS A 1 96 ? -22.154 -12.283 -16.039 1.00 77.94 96 LYS A N 1
ATOM 786 C CA . LYS A 1 96 ? -20.726 -12.521 -16.323 1.00 77.94 96 LYS A CA 1
ATOM 787 C C . LYS A 1 96 ? -20.516 -13.809 -17.124 1.00 77.94 96 LYS A C 1
ATOM 789 O O . LYS A 1 96 ? -19.692 -13.824 -18.038 1.00 77.94 96 LYS A O 1
ATOM 794 N N . ALA A 1 97 ? -21.277 -14.863 -16.830 1.00 69.75 97 ALA A N 1
ATOM 795 C CA . ALA A 1 97 ? -21.206 -16.126 -17.561 1.00 69.75 97 ALA A CA 1
ATOM 796 C C . ALA A 1 97 ? -21.769 -16.028 -18.990 1.00 69.75 97 ALA A C 1
ATOM 798 O O . ALA A 1 97 ? -21.290 -16.718 -19.888 1.00 69.75 97 ALA A O 1
ATOM 799 N N . ALA A 1 98 ? -22.739 -15.145 -19.239 1.00 70.94 98 ALA A N 1
ATOM 800 C CA . ALA A 1 98 ? -23.340 -14.972 -20.561 1.00 70.94 98 ALA A CA 1
ATOM 801 C C . ALA A 1 98 ? -22.341 -14.504 -21.641 1.00 70.94 98 ALA A C 1
ATOM 803 O O . ALA A 1 98 ? -22.587 -14.732 -22.824 1.00 70.94 98 ALA A O 1
ATOM 804 N N . GLY A 1 99 ? -21.219 -13.888 -21.247 1.00 65.00 99 GLY A N 1
ATOM 805 C CA . GLY A 1 99 ? -20.138 -13.471 -22.148 1.00 65.00 99 GLY A CA 1
ATOM 806 C C . GLY A 1 99 ? -19.064 -14.534 -22.423 1.00 65.00 99 GLY A C 1
ATOM 807 O O . GLY A 1 99 ? -18.184 -14.297 -23.250 1.00 65.00 99 GLY A O 1
ATOM 808 N N . LEU A 1 100 ? -19.103 -15.696 -21.757 1.00 64.00 100 LEU A N 1
ATOM 809 C CA . LEU A 1 100 ? -18.183 -16.804 -22.028 1.00 64.00 100 LEU A CA 1
ATOM 810 C C . LEU A 1 100 ? -18.648 -17.563 -23.277 1.00 64.00 100 LEU A C 1
ATOM 812 O O . LEU A 1 100 ? -19.520 -18.431 -23.221 1.00 64.00 100 LEU A O 1
ATOM 816 N N . ALA A 1 101 ? -18.057 -17.233 -24.424 1.00 58.06 101 ALA A N 1
ATOM 817 C CA . ALA A 1 101 ? -18.267 -17.987 -25.653 1.00 58.06 101 ALA A CA 1
ATOM 818 C C . ALA A 1 101 ? -17.787 -19.442 -25.474 1.00 58.06 101 ALA A C 1
ATOM 820 O O . ALA A 1 101 ? -16.628 -19.678 -25.136 1.00 58.06 101 ALA A O 1
ATOM 821 N N . GLY A 1 102 ? -18.682 -20.411 -25.707 1.00 64.38 102 GLY A N 1
ATOM 822 C CA . GLY A 1 102 ? -18.373 -21.850 -25.693 1.00 64.38 102 GLY A CA 1
ATOM 823 C C . GLY A 1 102 ? -18.921 -22.664 -24.511 1.00 64.38 102 GLY A C 1
ATOM 824 O O . GLY A 1 102 ? -18.648 -23.858 -24.441 1.00 64.38 102 GLY A O 1
ATOM 825 N N . GLY A 1 103 ? -19.690 -22.069 -23.591 1.00 61.75 103 GLY A N 1
ATOM 826 C CA . GLY A 1 103 ? -20.329 -22.804 -22.489 1.00 61.75 103 GLY A CA 1
ATOM 827 C C . GLY A 1 103 ? -21.630 -23.517 -22.893 1.00 61.75 103 GLY A C 1
ATOM 828 O O . GLY A 1 103 ? -22.494 -22.919 -23.532 1.00 61.75 103 GLY A O 1
ATOM 829 N N . VAL A 1 104 ? -21.792 -24.779 -22.482 1.00 59.81 104 VAL A N 1
ATOM 830 C CA . VAL A 1 104 ? -23.048 -25.546 -22.609 1.00 59.81 104 VAL A CA 1
ATOM 831 C C . VAL A 1 104 ? -24.001 -25.133 -21.484 1.00 59.81 104 VAL A C 1
ATOM 833 O O . VAL A 1 104 ? -23.605 -25.089 -20.320 1.00 59.81 104 VAL A O 1
ATOM 836 N N . ARG A 1 105 ? -25.257 -24.808 -21.815 1.00 62.81 105 ARG A N 1
ATOM 837 C CA . ARG A 1 105 ? -26.295 -24.466 -20.829 1.00 62.81 105 ARG A CA 1
ATOM 838 C C . ARG A 1 105 ? -27.100 -25.716 -20.488 1.00 62.81 105 ARG A C 1
ATOM 840 O O . ARG A 1 105 ? -27.551 -26.398 -21.400 1.00 62.81 105 ARG A O 1
ATOM 847 N N . PHE A 1 106 ? -27.307 -25.997 -19.205 1.00 62.66 106 PHE A N 1
ATOM 848 C CA . PHE A 1 106 ? -28.174 -27.087 -18.746 1.00 62.66 106 PHE A CA 1
ATOM 849 C C . PHE A 1 106 ? -29.512 -26.528 -18.257 1.00 62.66 106 PHE A C 1
ATOM 851 O O . PHE A 1 106 ? -29.550 -25.485 -17.602 1.00 62.66 106 PHE A O 1
ATOM 858 N N . GLY A 1 107 ? -30.606 -27.204 -18.605 1.00 67.12 107 GLY A N 1
ATOM 859 C CA . GLY A 1 107 ? -31.947 -26.881 -18.129 1.00 67.12 107 GLY A CA 1
ATOM 860 C C . GLY A 1 107 ? -32.169 -27.289 -16.663 1.00 67.12 107 GLY A C 1
ATOM 861 O O . GLY A 1 107 ? -31.358 -28.023 -16.094 1.00 67.12 107 GLY A O 1
ATOM 862 N N . PRO A 1 108 ? -33.274 -26.845 -16.033 1.00 59.75 108 PRO A N 1
ATOM 863 C CA . PRO A 1 108 ? -33.634 -27.184 -14.645 1.00 59.75 108 PRO A CA 1
ATOM 864 C C . PRO A 1 108 ? -33.885 -28.687 -14.404 1.00 59.75 108 PRO A C 1
ATOM 866 O O . PRO A 1 108 ? -34.008 -29.130 -13.266 1.00 59.75 108 PRO A O 1
ATOM 869 N N . ASP A 1 109 ? -33.957 -29.468 -15.474 1.00 71.81 109 ASP A N 1
ATOM 870 C CA . ASP A 1 109 ? -34.047 -30.924 -15.542 1.00 71.81 109 ASP A CA 1
ATOM 871 C C . ASP A 1 109 ? -32.678 -31.618 -15.711 1.00 71.81 109 ASP A C 1
ATOM 873 O O . ASP A 1 109 ? -32.609 -32.846 -15.746 1.00 71.81 109 ASP A O 1
ATOM 877 N N . GLY A 1 110 ? -31.583 -30.853 -15.789 1.00 57.75 110 GLY A N 1
ATOM 878 C CA . GLY A 1 110 ? -30.218 -31.365 -15.922 1.00 57.75 110 GLY A CA 1
ATOM 879 C C . GLY A 1 110 ? -29.846 -31.818 -17.335 1.00 57.75 110 GLY A C 1
ATOM 880 O O . GLY A 1 110 ? -28.818 -32.473 -17.499 1.00 57.75 110 GLY A O 1
ATOM 881 N N . ASN A 1 111 ? -30.648 -31.485 -18.351 1.00 59.22 111 ASN A N 1
ATOM 882 C CA . ASN A 1 111 ? -30.370 -31.847 -19.740 1.00 59.22 111 ASN A CA 1
ATOM 883 C C . ASN A 1 111 ? -29.729 -30.685 -20.523 1.00 59.22 111 ASN A C 1
ATOM 885 O O . ASN A 1 111 ? -30.000 -29.515 -20.241 1.00 59.22 111 ASN A O 1
ATOM 889 N N . GLU A 1 112 ? -28.872 -30.995 -21.501 1.00 54.69 112 GLU A N 1
ATOM 890 C CA . GLU A 1 112 ? -28.195 -29.989 -22.333 1.00 54.69 112 GLU A CA 1
ATOM 891 C C . GLU A 1 112 ? -29.205 -29.211 -23.191 1.00 54.69 112 GLU A C 1
ATOM 893 O O . GLU A 1 112 ? -29.956 -29.785 -23.982 1.00 54.69 112 GLU A O 1
ATOM 898 N N . VAL A 1 113 ? -29.203 -27.883 -23.075 1.00 62.34 113 VAL A N 1
ATOM 899 C CA . VAL A 1 113 ? -29.939 -26.982 -23.964 1.00 62.34 113 VAL A CA 1
ATOM 900 C C . VAL A 1 113 ? -28.999 -26.594 -25.098 1.00 62.34 113 VAL A C 1
ATOM 902 O O . VAL A 1 113 ? -28.173 -25.688 -24.973 1.00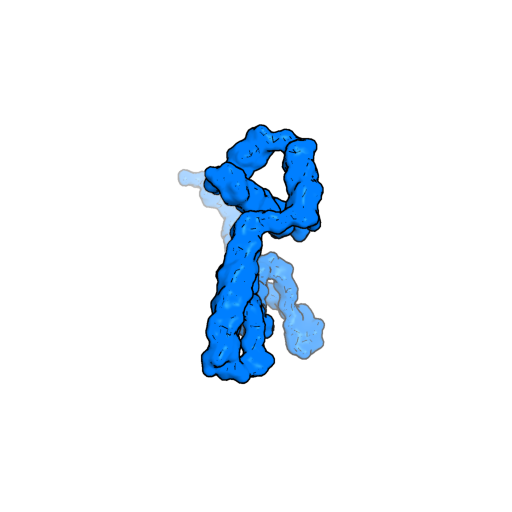 62.34 113 VAL A O 1
ATOM 905 N N . ILE A 1 114 ? -29.118 -27.309 -26.214 1.00 57.03 114 ILE A N 1
ATOM 906 C CA . ILE A 1 114 ? -28.435 -26.976 -27.466 1.00 57.03 114 ILE A CA 1
ATOM 907 C C . ILE A 1 114 ? -28.875 -25.560 -27.880 1.00 57.03 114 ILE A C 1
ATOM 909 O O . ILE A 1 114 ? -30.078 -25.334 -28.050 1.00 57.03 114 ILE A O 1
ATOM 913 N N . PRO A 1 115 ? -27.960 -24.591 -28.066 1.00 50.31 115 PRO A N 1
ATOM 914 C CA . PRO A 1 115 ? -28.337 -23.328 -28.673 1.00 50.31 115 PRO A CA 1
ATOM 915 C C . PRO A 1 115 ? -28.743 -23.590 -30.125 1.00 50.31 115 PRO A C 1
ATOM 917 O O . PRO A 1 115 ? -27.965 -24.126 -30.915 1.00 50.31 115 PRO A O 1
ATOM 920 N N . ALA A 1 116 ? -29.968 -23.202 -30.478 1.00 41.38 116 ALA A N 1
ATOM 921 C CA . ALA A 1 116 ? -30.364 -23.084 -31.870 1.00 41.38 116 ALA A CA 1
ATOM 922 C C . ALA A 1 116 ? -29.402 -22.104 -32.559 1.00 41.38 116 ALA A C 1
ATOM 924 O O . ALA A 1 116 ? -29.363 -20.916 -32.238 1.00 41.38 116 ALA A O 1
ATOM 925 N N . SER A 1 117 ? -28.594 -22.641 -33.469 1.00 45.28 117 SER A N 1
ATOM 926 C CA . SER A 1 117 ? -27.811 -21.876 -34.432 1.00 45.28 117 SER A CA 1
ATOM 927 C C . SER A 1 117 ? -28.760 -21.116 -35.362 1.00 45.28 117 SER A C 1
ATOM 929 O O . SER A 1 117 ? -29.728 -21.713 -35.839 1.00 45.28 117 SER A O 1
ATOM 931 N N . PRO A 1 118 ? -28.496 -19.835 -35.662 1.00 43.81 118 PRO A N 1
ATOM 932 C CA . PRO A 1 118 ? -28.973 -19.227 -36.887 1.00 43.81 118 PRO A CA 1
ATOM 933 C C . PRO A 1 118 ? -27.818 -19.097 -37.888 1.00 43.81 118 PRO A C 1
ATOM 935 O O . PRO A 1 118 ? -26.831 -18.405 -37.635 1.00 43.81 118 PRO A O 1
ATOM 938 N N . ASP A 1 119 ? -27.987 -19.811 -39.000 1.00 40.97 119 ASP A N 1
ATOM 939 C CA . ASP A 1 119 ? -27.414 -19.625 -40.336 1.00 40.97 119 ASP A CA 1
ATOM 940 C C . ASP A 1 119 ? -26.518 -18.391 -40.539 1.00 40.97 119 ASP A C 1
ATOM 942 O O . ASP A 1 119 ? -26.995 -17.257 -40.627 1.00 40.97 119 ASP A O 1
ATOM 946 N N . VAL A 1 120 ? -25.224 -18.629 -40.780 1.00 45.75 120 VAL A N 1
ATOM 947 C CA . VAL A 1 120 ? -24.470 -17.781 -41.710 1.00 45.75 120 VAL A CA 1
ATOM 948 C C . VAL A 1 120 ? -24.750 -18.356 -43.090 1.00 45.75 120 VAL A C 1
ATOM 950 O O . VAL A 1 120 ? -24.201 -19.390 -43.467 1.00 45.75 120 VAL A O 1
ATOM 953 N N . ALA A 1 121 ? -25.692 -17.720 -43.778 1.00 38.69 121 ALA A N 1
ATOM 954 C CA . ALA A 1 121 ? -26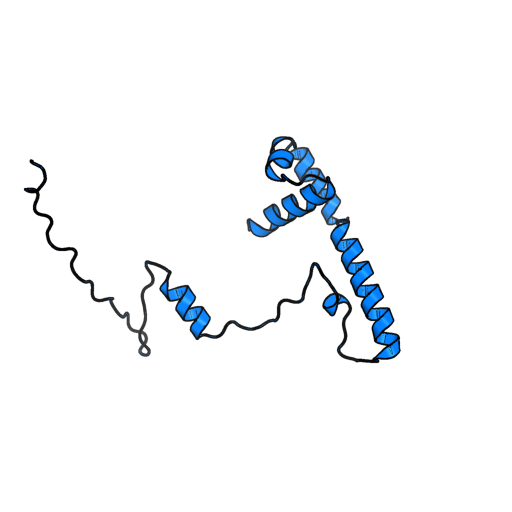.053 -18.005 -45.151 1.00 38.69 121 ALA A CA 1
ATOM 955 C C . ALA A 1 121 ? -24.800 -18.116 -46.037 1.00 38.69 121 ALA A C 1
ATOM 957 O O . ALA A 1 121 ? -24.000 -17.186 -46.116 1.00 38.69 121 ALA A O 1
ATOM 958 N N . ASP A 1 122 ? -24.652 -19.290 -46.646 1.00 42.81 122 ASP A N 1
ATOM 959 C CA . ASP A 1 122 ? -24.315 -19.496 -48.055 1.00 42.81 122 ASP A CA 1
ATOM 960 C C . ASP A 1 122 ? -23.551 -18.336 -48.725 1.00 42.81 122 ASP A C 1
ATOM 962 O O . ASP A 1 122 ? -24.129 -17.483 -49.395 1.00 42.81 122 ASP A O 1
ATOM 966 N N . MET A 1 123 ? -22.230 -18.296 -48.535 1.00 43.91 123 MET A N 1
ATOM 967 C CA . MET A 1 123 ? -21.337 -17.572 -49.439 1.00 43.91 123 MET A CA 1
ATOM 968 C C . MET A 1 123 ? -20.895 -18.550 -50.528 1.00 43.91 123 MET A C 1
ATOM 970 O O . MET A 1 123 ? -19.920 -19.281 -50.354 1.00 43.91 123 MET A O 1
ATOM 974 N N . THR A 1 124 ? -21.629 -18.589 -51.638 1.00 55.75 124 THR A N 1
ATOM 975 C CA . THR A 1 124 ? -21.173 -19.257 -52.861 1.00 55.75 124 THR A CA 1
ATOM 976 C C . THR A 1 124 ? -20.049 -18.446 -53.501 1.00 55.75 124 THR A C 1
ATOM 978 O O . THR A 1 124 ? -20.119 -17.221 -53.569 1.00 55.75 124 THR A O 1
ATOM 981 N N . GLU A 1 125 ? -19.018 -19.138 -53.978 1.00 51.66 125 GLU A N 1
ATOM 982 C CA . GLU A 1 125 ? -17.710 -18.621 -54.415 1.00 51.66 125 GLU A CA 1
ATOM 983 C C . GLU A 1 125 ? -17.709 -17.719 -55.679 1.00 51.66 125 GLU A C 1
ATOM 985 O O . GLU A 1 125 ? -16.653 -17.509 -56.270 1.00 51.66 125 GLU A O 1
ATOM 990 N N . ASP A 1 126 ? -18.839 -17.129 -56.081 1.00 53.78 126 ASP A N 1
ATOM 991 C CA . ASP A 1 126 ? -18.941 -16.272 -57.279 1.00 53.78 126 ASP A CA 1
ATOM 992 C C . ASP A 1 126 ? -18.783 -14.758 -57.008 1.00 53.78 126 ASP A C 1
ATOM 994 O O . ASP A 1 126 ? -18.637 -13.983 -57.951 1.00 53.78 126 ASP A O 1
ATOM 998 N N . ASP A 1 127 ? -18.711 -14.312 -55.747 1.00 51.94 127 ASP A N 1
ATOM 999 C CA . ASP A 1 127 ? -18.492 -12.887 -55.409 1.00 51.94 127 ASP A CA 1
ATOM 1000 C C . ASP A 1 127 ? -17.002 -12.479 -55.344 1.00 51.94 127 ASP A C 1
ATOM 1002 O O . ASP A 1 127 ? -16.658 -11.350 -54.986 1.00 51.94 127 ASP A O 1
ATOM 1006 N N . VAL A 1 128 ? -16.088 -13.373 -55.736 1.00 53.31 128 VAL A N 1
ATOM 1007 C CA . VAL A 1 128 ? -14.653 -13.084 -55.902 1.00 53.31 128 VAL A CA 1
ATOM 1008 C C . VAL A 1 128 ? -14.337 -12.902 -57.387 1.00 53.31 128 VAL A C 1
ATOM 1010 O O . VAL A 1 128 ? -13.519 -13.636 -57.911 1.00 53.31 128 VAL A O 1
ATOM 1013 N N . MET A 1 129 ? -14.991 -11.970 -58.090 1.00 45.88 129 MET A N 1
ATOM 1014 C CA . MET A 1 129 ? -14.478 -11.346 -59.328 1.00 45.88 129 MET A CA 1
ATOM 1015 C C . MET A 1 129 ? -15.376 -10.178 -59.787 1.00 45.88 129 MET A C 1
ATOM 1017 O O . MET A 1 129 ? -16.233 -10.360 -60.654 1.00 45.88 129 MET A O 1
ATOM 1021 N N . LEU A 1 130 ? -15.124 -8.966 -59.271 1.00 44.06 130 LEU A N 1
ATOM 1022 C CA . LEU A 1 130 ? -15.216 -7.692 -60.013 1.00 44.06 130 LEU A CA 1
ATOM 1023 C C . LEU A 1 130 ? -14.568 -6.536 -59.240 1.00 44.06 130 LEU A C 1
ATOM 1025 O O . LEU A 1 130 ? -14.934 -6.321 -58.066 1.00 44.06 130 LEU A O 1
#

Radius of gyration: 26.46 Å; chains: 1; bounding box: 53×40×83 Å